Protein AF-A0A2P2K182-F1 (afdb_monomer_lite)

Structure (mmCIF, N/CA/C/O backbone):
data_AF-A0A2P2K182-F1
#
_entry.id   AF-A0A2P2K182-F1
#
loop_
_atom_site.group_PDB
_atom_site.id
_atom_site.type_symbol
_atom_site.label_atom_id
_atom_site.label_alt_id
_atom_site.label_comp_id
_atom_site.label_asym_id
_atom_site.label_entity_id
_atom_site.label_seq_id
_atom_site.pdbx_PDB_ins_code
_atom_site.Cartn_x
_atom_site.Cartn_y
_atom_site.Cartn_z
_atom_site.occupancy
_atom_site.B_iso_or_equiv
_atom_site.auth_seq_id
_atom_site.auth_comp_id
_atom_site.auth_asym_id
_atom_site.auth_atom_id
_atom_site.pdbx_PDB_model_num
ATOM 1 N N . MET A 1 1 ? -20.223 -8.786 25.138 1.00 45.91 1 MET A N 1
ATOM 2 C CA . MET A 1 1 ? -20.161 -7.493 24.431 1.00 45.91 1 MET A CA 1
ATOM 3 C C . MET A 1 1 ? -19.053 -7.654 23.409 1.00 45.91 1 MET A C 1
ATOM 5 O O . MET A 1 1 ? -17.931 -7.903 23.823 1.00 45.91 1 MET A O 1
A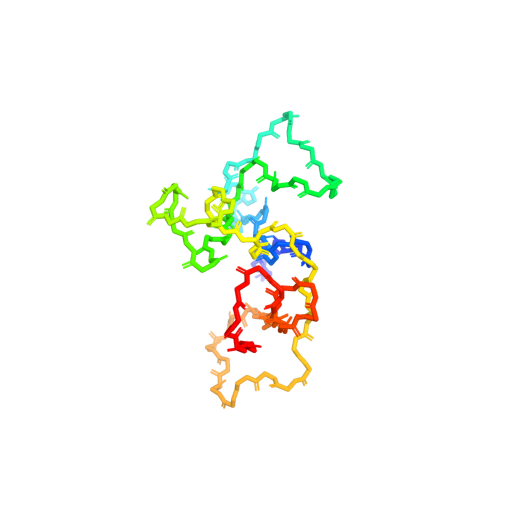TOM 9 N N . PHE A 1 2 ? -19.377 -7.722 22.117 1.00 54.03 2 PHE A N 1
ATOM 10 C CA . PHE A 1 2 ? -18.346 -7.850 21.084 1.00 54.03 2 PHE A CA 1
ATOM 11 C C . PHE A 1 2 ? -17.531 -6.555 21.079 1.00 54.03 2 PHE A C 1
ATOM 13 O O . PHE A 1 2 ? -18.113 -5.473 21.135 1.00 54.03 2 PHE A O 1
ATOM 20 N N . SER A 1 3 ? -16.207 -6.657 21.109 1.00 61.03 3 SER A N 1
ATOM 21 C CA . SER A 1 3 ? -15.346 -5.503 20.890 1.00 61.03 3 SER A CA 1
ATOM 22 C C . SER A 1 3 ? -15.518 -5.069 19.434 1.00 61.03 3 SER A C 1
ATOM 24 O O . SER A 1 3 ? -15.212 -5.824 18.517 1.00 61.03 3 SER A O 1
ATOM 26 N N . ASP A 1 4 ? -16.009 -3.852 19.203 1.00 75.62 4 ASP A N 1
ATOM 27 C CA . ASP A 1 4 ? -16.170 -3.274 17.858 1.00 75.62 4 ASP A CA 1
ATOM 28 C C . ASP A 1 4 ? -14.816 -2.769 17.294 1.00 75.62 4 ASP A C 1
ATOM 30 O O . ASP A 1 4 ? -14.748 -1.736 16.626 1.00 75.62 4 ASP A O 1
ATOM 34 N N . VAL A 1 5 ? -13.717 -3.476 17.587 1.00 86.88 5 VAL A N 1
ATOM 35 C CA . VAL A 1 5 ? -12.380 -3.182 17.053 1.00 86.88 5 VAL A CA 1
ATOM 36 C C . VAL A 1 5 ? -12.268 -3.811 15.676 1.00 86.88 5 VAL A C 1
ATOM 38 O O . VAL A 1 5 ? -12.441 -5.018 15.520 1.00 86.88 5 VAL A O 1
ATOM 41 N N . TRP A 1 6 ? -11.935 -3.008 14.675 1.00 89.94 6 TRP A N 1
ATOM 42 C CA . TRP A 1 6 ? -11.660 -3.506 13.333 1.00 89.94 6 TRP A CA 1
ATOM 43 C C . TRP A 1 6 ? -10.650 -2.619 12.620 1.00 89.94 6 TRP A C 1
ATOM 45 O O . TRP A 1 6 ? -10.426 -1.459 12.978 1.00 89.94 6 TRP A O 1
ATOM 55 N N . PHE A 1 7 ? -10.041 -3.186 11.591 1.00 94.44 7 PHE A N 1
ATOM 56 C CA . PHE A 1 7 ? -9.169 -2.484 10.670 1.00 94.44 7 PHE A CA 1
ATOM 57 C C . PHE A 1 7 ? -9.602 -2.799 9.240 1.00 94.44 7 PHE A C 1
ATOM 59 O O . PHE A 1 7 ? -10.223 -3.830 8.976 1.00 94.44 7 PHE A O 1
ATOM 66 N N . GLN A 1 8 ? -9.274 -1.908 8.313 1.00 96.44 8 GLN A N 1
ATOM 67 C CA . GLN A 1 8 ? -9.463 -2.137 6.886 1.00 96.44 8 GLN A CA 1
ATOM 68 C C . GLN A 1 8 ? -8.138 -1.994 6.168 1.00 96.44 8 GLN A C 1
ATOM 70 O O . GLN A 1 8 ? -7.422 -1.003 6.326 1.00 96.44 8 GLN A O 1
ATOM 75 N N . VAL A 1 9 ? -7.859 -2.984 5.333 1.00 97.25 9 VAL A N 1
ATOM 76 C CA . VAL A 1 9 ? -6.695 -3.033 4.463 1.00 97.25 9 VAL A CA 1
ATOM 77 C C . VAL A 1 9 ? -7.151 -3.102 3.009 1.00 97.25 9 VAL A C 1
ATOM 79 O O . VAL A 1 9 ? -8.151 -3.746 2.686 1.00 97.25 9 VAL A O 1
ATOM 82 N N . LEU A 1 10 ? -6.438 -2.407 2.130 1.00 97.00 10 LEU A N 1
ATOM 83 C CA . LEU A 1 10 ? -6.602 -2.521 0.689 1.00 97.00 10 LEU A CA 1
ATOM 84 C C . LEU A 1 10 ? -5.566 -3.482 0.119 1.00 97.00 10 LEU A C 1
ATOM 86 O O . LEU A 1 10 ? -4.385 -3.394 0.447 1.00 97.00 10 LEU A O 1
ATOM 90 N N . LEU A 1 11 ? -5.989 -4.318 -0.830 1.00 96.81 11 LEU A N 1
ATOM 91 C CA . LEU A 1 11 ? -5.053 -5.098 -1.645 1.00 96.81 11 LEU A CA 1
ATOM 92 C C . LEU A 1 11 ? -4.142 -4.188 -2.473 1.00 96.81 11 LEU A C 1
ATOM 94 O O . LEU A 1 11 ? -2.969 -4.484 -2.672 1.00 96.81 11 LEU A O 1
ATOM 98 N N . TYR A 1 12 ? -4.651 -3.051 -2.945 1.00 97.44 12 TYR A N 1
ATOM 99 C CA . TYR A 1 12 ? -3.804 -2.068 -3.603 1.00 97.44 12 TYR A CA 1
ATOM 100 C C . TYR A 1 12 ? -2.871 -1.409 -2.581 1.00 97.44 12 TYR A C 1
ATOM 102 O O . TYR A 1 12 ? -3.319 -0.767 -1.632 1.00 97.44 12 TYR A O 1
ATOM 110 N N . GLY A 1 13 ? -1.571 -1.604 -2.782 1.00 97.06 13 GLY A N 1
ATOM 111 C CA . GLY A 1 13 ? -0.498 -1.122 -1.927 1.00 97.06 13 GLY A CA 1
ATOM 112 C C . GLY A 1 13 ? -0.325 -1.865 -0.603 1.00 97.06 13 GLY A C 1
ATOM 113 O O . GLY A 1 13 ? 0.527 -1.445 0.178 1.00 97.06 13 GLY A O 1
ATOM 114 N N . GLY A 1 14 ? -1.122 -2.912 -0.332 1.00 97.06 14 GLY A N 1
ATOM 115 C CA . GLY A 1 14 ? -1.129 -3.598 0.966 1.00 97.06 14 GLY A CA 1
ATOM 116 C C . GLY A 1 14 ? -1.424 -2.634 2.120 1.00 97.06 14 GLY A C 1
ATOM 117 O O . GLY A 1 14 ? -0.863 -2.754 3.205 1.00 97.06 14 GLY A O 1
ATOM 118 N N . GLN A 1 15 ? -2.223 -1.599 1.853 1.00 98.00 15 GLN A N 1
ATOM 119 C CA . GLN A 1 15 ? -2.267 -0.394 2.673 1.00 98.00 15 GLN A CA 1
ATOM 120 C C . GLN A 1 15 ? -3.401 -0.463 3.693 1.00 98.00 15 GLN A C 1
ATOM 122 O O . GLN A 1 15 ? -4.572 -0.583 3.328 1.00 98.00 15 GLN A O 1
ATOM 127 N N . VAL A 1 16 ? -3.065 -0.322 4.976 1.00 98.06 16 VAL A N 1
ATOM 128 C CA . VAL A 1 16 ? -4.065 -0.137 6.038 1.00 98.06 16 VAL A CA 1
ATOM 129 C C . VAL A 1 16 ? -4.621 1.281 5.931 1.00 98.06 16 VAL A C 1
ATOM 131 O O . VAL A 1 16 ? -3.858 2.247 5.940 1.00 98.06 16 VAL A O 1
ATOM 134 N N . VAL A 1 17 ? -5.942 1.408 5.806 1.00 97.88 17 VAL A N 1
ATOM 135 C CA . VAL A 1 17 ? -6.637 2.688 5.560 1.00 97.88 17 VAL A CA 1
ATOM 136 C C . VAL A 1 17 ? -7.607 3.092 6.668 1.00 97.88 17 VAL A C 1
ATOM 138 O O . VAL A 1 17 ? -8.072 4.226 6.672 1.00 97.88 17 VAL A O 1
ATOM 141 N N . SER A 1 18 ? -7.912 2.193 7.602 1.00 97.31 18 SER A N 1
ATOM 142 C CA . SER A 1 18 ? -8.723 2.490 8.785 1.00 97.31 18 SER A CA 1
ATOM 143 C C . SER A 1 18 ? -8.320 1.566 9.924 1.00 97.31 18 SER A C 1
ATOM 145 O O . SER A 1 18 ? -8.021 0.390 9.693 1.00 97.31 18 SER A O 1
ATOM 147 N N . TRP A 1 19 ? -8.329 2.097 11.141 1.00 96.25 19 TRP A N 1
ATOM 148 C CA . TRP A 1 19 ? -8.238 1.322 12.368 1.00 96.25 19 TRP A CA 1
ATOM 149 C C . TRP A 1 19 ? -9.102 1.987 13.435 1.00 96.25 19 TRP A C 1
ATOM 151 O O . TRP A 1 19 ? -8.838 3.116 13.847 1.00 96.25 19 TRP A O 1
ATOM 161 N N . LYS A 1 20 ? -10.138 1.277 13.890 1.00 94.56 20 LYS A N 1
ATOM 162 C CA . LYS A 1 20 ? -11.050 1.768 14.923 1.00 94.56 20 LYS A CA 1
ATOM 163 C C . LYS A 1 20 ? -10.837 1.057 16.244 1.00 94.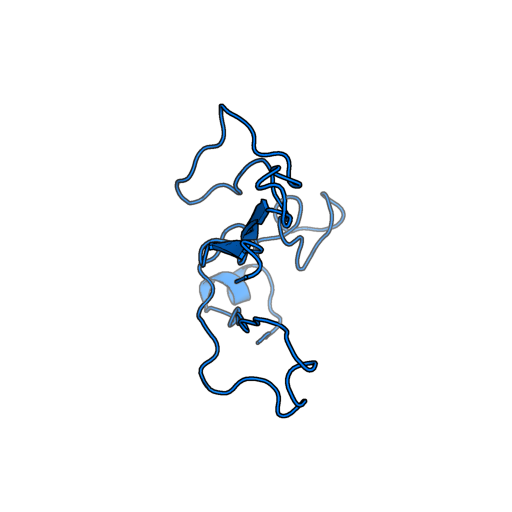56 20 LYS A C 1
ATOM 165 O O . LYS A 1 20 ? -10.719 -0.166 16.290 1.00 94.56 20 LYS A O 1
ATOM 170 N N . ASN A 1 21 ? -10.819 1.839 17.317 1.00 92.38 21 ASN A N 1
ATOM 171 C CA . ASN A 1 21 ? -10.802 1.311 18.677 1.00 92.38 21 ASN A CA 1
ATOM 172 C C . ASN A 1 21 ? -12.211 0.896 19.140 1.00 92.38 21 ASN A C 1
ATOM 174 O O . ASN A 1 21 ? -13.204 1.080 18.438 1.00 92.38 21 ASN A O 1
ATOM 178 N N . GLU A 1 22 ? -12.308 0.393 20.370 1.00 91.81 22 GLU A N 1
ATOM 179 C CA . GLU A 1 22 ? -13.573 -0.031 20.990 1.00 91.81 22 GLU A CA 1
ATOM 180 C C . GLU A 1 22 ? -14.618 1.095 21.094 1.00 91.81 22 GLU A C 1
ATOM 182 O O . GLU A 1 22 ? -15.816 0.830 21.167 1.00 91.81 22 GLU A O 1
ATOM 187 N N . ARG A 1 23 ? -14.181 2.362 21.058 1.00 92.94 23 ARG A N 1
ATOM 188 C CA . ARG A 1 23 ? -15.042 3.555 21.073 1.00 92.94 23 ARG A CA 1
ATOM 189 C C . ARG A 1 23 ? -15.444 4.026 19.672 1.00 92.94 23 ARG A C 1
ATOM 191 O O . ARG A 1 23 ? -16.073 5.072 19.546 1.00 92.94 23 ARG A O 1
ATOM 198 N N . LYS A 1 24 ? -15.111 3.264 18.621 1.00 91.56 24 LYS A N 1
ATOM 199 C CA . LYS A 1 24 ? -15.364 3.582 17.200 1.00 91.56 24 LYS A CA 1
ATOM 200 C C . LYS A 1 24 ? -14.624 4.825 16.699 1.00 91.56 24 LYS A C 1
ATOM 202 O O . LYS A 1 24 ? -14.970 5.356 15.642 1.00 91.56 24 LYS A O 1
ATOM 207 N N . GLU A 1 25 ? -13.607 5.270 17.428 1.00 94.69 25 GLU A N 1
ATOM 208 C CA . GLU A 1 25 ? -12.763 6.393 17.032 1.00 94.69 25 GLU A CA 1
ATOM 209 C C . GLU A 1 25 ? -11.764 5.917 15.979 1.00 94.69 25 GLU A C 1
ATOM 211 O O . GLU A 1 25 ? -11.128 4.875 16.146 1.00 94.69 25 GLU A O 1
ATOM 216 N N . GLU A 1 26 ? -11.640 6.678 14.893 1.00 96.62 26 GLU A N 1
ATOM 217 C CA . GLU A 1 26 ? -10.627 6.430 13.869 1.00 96.62 26 GLU A CA 1
ATOM 218 C C . GLU A 1 26 ? -9.247 6.831 14.400 1.00 96.62 26 GLU A C 1
ATOM 220 O O . GLU A 1 26 ? -9.054 7.961 14.853 1.00 96.62 26 GLU A O 1
ATOM 225 N N . LEU A 1 27 ? -8.295 5.902 14.330 1.00 97.12 27 LEU A N 1
ATOM 226 C CA . LEU A 1 27 ? -6.926 6.096 14.804 1.00 97.12 27 LEU A CA 1
ATOM 227 C C . LEU A 1 27 ? -5.967 6.502 13.682 1.00 97.12 27 LEU A C 1
ATOM 229 O O . LEU A 1 27 ? -4.886 7.020 13.961 1.00 97.12 27 LEU A O 1
ATOM 233 N N . LEU A 1 28 ? -6.339 6.279 12.418 1.00 97.94 28 LEU A N 1
ATOM 234 C CA . LEU A 1 28 ? -5.505 6.610 11.269 1.00 97.94 28 LEU A CA 1
ATOM 235 C C . LEU A 1 28 ? -6.012 7.854 10.546 1.00 97.94 28 LEU A C 1
ATOM 237 O O . LEU A 1 28 ? -7.178 7.981 10.180 1.00 97.94 28 LEU A O 1
ATOM 241 N N . PHE A 1 29 ? -5.094 8.768 10.245 1.00 98.06 29 PHE A N 1
ATOM 242 C CA . PHE A 1 29 ? -5.408 9.877 9.358 1.00 98.06 29 PHE A CA 1
ATOM 243 C C . PHE A 1 29 ? -5.559 9.381 7.917 1.00 98.06 29 PHE A C 1
ATOM 245 O O . PHE A 1 29 ? -4.612 8.860 7.327 1.00 98.06 29 PHE A O 1
ATOM 252 N N . MET A 1 30 ? -6.713 9.651 7.312 1.00 98.00 30 MET A N 1
ATOM 253 C CA . MET A 1 30 ? -6.915 9.572 5.868 1.00 98.00 30 MET A CA 1
ATOM 254 C C . MET A 1 30 ? -7.208 10.954 5.307 1.00 98.00 30 MET A C 1
ATOM 256 O O . MET A 1 30 ? -8.004 11.721 5.848 1.00 98.00 30 MET A O 1
ATOM 260 N N . SER A 1 31 ? -6.576 11.292 4.185 1.00 97.88 31 SER A N 1
ATOM 261 C CA . SER A 1 31 ? -6.828 12.587 3.576 1.00 97.88 31 SER A CA 1
ATOM 262 C C . SER A 1 31 ? -8.173 12.617 2.853 1.00 97.88 31 SER A C 1
ATOM 264 O O . SER A 1 31 ? -8.437 11.783 1.993 1.00 97.88 31 SER A O 1
ATOM 266 N N . SER A 1 32 ? -8.968 13.664 3.083 1.00 96.50 32 SER A N 1
ATOM 267 C CA . SER A 1 32 ? -10.241 13.885 2.377 1.00 96.50 32 SER A CA 1
ATOM 268 C C . SER A 1 32 ? -10.104 14.063 0.859 1.00 96.50 32 SER A C 1
ATOM 270 O O . SER A 1 32 ? -11.069 13.865 0.131 1.00 96.50 32 SER A O 1
ATOM 272 N N . LYS A 1 33 ? -8.905 14.403 0.357 1.00 96.38 33 LYS A N 1
ATOM 273 C CA . LYS A 1 33 ? -8.601 14.462 -1.090 1.00 96.38 33 LYS A CA 1
ATOM 274 C C . LYS A 1 33 ? -7.750 13.275 -1.564 1.00 96.38 33 LYS A C 1
ATOM 276 O O . LYS A 1 33 ? -6.939 13.442 -2.477 1.00 96.38 33 LYS A O 1
ATOM 281 N N . ALA A 1 34 ? -7.790 12.140 -0.863 1.00 95.62 34 ALA A N 1
ATOM 282 C CA . ALA A 1 34 ? -7.097 10.929 -1.294 1.00 95.62 34 ALA A CA 1
ATOM 283 C C . ALA A 1 34 ? -7.703 10.413 -2.610 1.00 95.62 34 ALA A C 1
ATOM 285 O O . ALA A 1 34 ? -8.920 10.401 -2.783 1.00 95.62 34 ALA A O 1
ATOM 286 N N . ILE A 1 35 ? -6.845 9.996 -3.542 1.00 94.25 35 ILE A N 1
ATOM 287 C CA . ILE A 1 35 ? -7.262 9.387 -4.807 1.00 94.25 35 ILE A CA 1
ATOM 288 C C . ILE A 1 35 ? -7.138 7.876 -4.639 1.00 94.25 35 ILE A C 1
ATOM 290 O O . ILE A 1 35 ? -6.038 7.364 -4.473 1.00 94.25 35 ILE A O 1
ATOM 294 N N . TRP A 1 36 ? -8.265 7.174 -4.698 1.00 92.56 36 TRP A N 1
ATOM 295 C CA . TRP A 1 36 ? -8.368 5.726 -4.470 1.00 92.56 36 TRP A CA 1
ATOM 296 C C . TRP A 1 36 ? -8.234 4.916 -5.765 1.00 92.56 36 TRP A C 1
ATOM 298 O O . TRP A 1 36 ? -8.870 3.879 -5.934 1.00 92.56 36 TRP A O 1
ATOM 308 N N . LYS A 1 37 ? -7.469 5.434 -6.729 1.00 88.69 37 LYS A N 1
ATOM 309 C CA . LYS A 1 37 ? -7.313 4.843 -8.059 1.00 88.69 37 LYS A CA 1
ATOM 310 C C . LYS A 1 37 ? -5.827 4.664 -8.380 1.00 88.69 37 LYS A C 1
ATOM 312 O O . LYS A 1 37 ? -5.069 5.620 -8.185 1.00 88.69 37 LYS A O 1
ATOM 317 N N . PRO A 1 38 ? -5.421 3.497 -8.913 1.00 89.88 38 PRO A N 1
ATOM 318 C CA . PRO A 1 38 ? -4.088 3.313 -9.476 1.00 89.88 38 PRO A CA 1
ATOM 319 C C . PRO A 1 38 ? -3.768 4.370 -10.550 1.00 89.88 38 PRO A C 1
ATOM 321 O O . PRO A 1 38 ? -4.690 4.923 -11.158 1.00 89.88 38 PRO A O 1
ATOM 324 N N . PRO A 1 39 ? -2.481 4.663 -10.816 1.00 91.38 39 PRO A N 1
ATOM 325 C CA . PRO A 1 39 ? -1.286 3.987 -10.295 1.00 91.38 39 PRO A CA 1
ATOM 326 C C . PRO A 1 39 ? -0.614 4.715 -9.117 1.00 91.38 39 PRO A C 1
ATOM 328 O O . PRO A 1 39 ? 0.527 4.415 -8.782 1.00 91.38 39 PRO A O 1
ATOM 331 N N . LYS A 1 40 ? -1.270 5.712 -8.507 1.00 91.00 40 LYS A N 1
ATOM 332 C CA . LYS A 1 40 ? -0.663 6.518 -7.435 1.00 91.00 40 LYS A CA 1
ATOM 333 C C . LYS A 1 40 ? -0.945 5.927 -6.057 1.00 91.00 40 LYS A C 1
ATOM 335 O O . LYS A 1 40 ? -2.022 5.383 -5.829 1.00 91.00 40 LYS A O 1
ATOM 340 N N . ALA A 1 41 ? -0.001 6.089 -5.135 1.00 93.75 41 ALA A N 1
ATOM 341 C CA . ALA A 1 41 ? -0.181 5.737 -3.732 1.00 93.75 41 ALA A CA 1
ATOM 342 C C . ALA A 1 41 ? -1.301 6.561 -3.075 1.00 93.75 41 ALA A C 1
ATOM 344 O O . ALA A 1 41 ? -1.479 7.751 -3.366 1.00 93.75 41 ALA A O 1
ATOM 345 N N . ILE A 1 42 ? -2.025 5.940 -2.145 1.00 97.12 42 ILE A N 1
ATOM 346 C CA . ILE A 1 42 ? -3.133 6.573 -1.426 1.00 97.12 42 ILE A CA 1
ATOM 347 C C . ILE A 1 42 ? -2.578 7.429 -0.282 1.00 97.12 42 ILE A C 1
ATOM 349 O O . ILE A 1 42 ? -1.703 7.006 0.473 1.00 97.12 42 ILE A O 1
ATOM 353 N N . ARG A 1 43 ? -3.091 8.659 -0.139 1.00 97.62 43 ARG A N 1
ATOM 354 C CA . ARG A 1 43 ? -2.630 9.609 0.886 1.00 97.62 43 ARG A CA 1
ATOM 355 C C . ARG A 1 43 ? -3.344 9.393 2.225 1.00 97.62 43 ARG A C 1
ATOM 357 O O . ARG A 1 43 ? -4.483 9.834 2.390 1.00 97.62 43 ARG A O 1
ATOM 364 N N . GLY A 1 44 ? -2.624 8.819 3.184 1.00 97.94 44 GLY A N 1
ATOM 365 C CA . GLY A 1 44 ? -3.078 8.548 4.552 1.00 97.94 44 GLY A CA 1
ATOM 366 C C . GLY A 1 44 ? -2.825 7.094 4.947 1.00 97.94 44 GLY A C 1
ATOM 367 O O . GLY A 1 44 ? -2.201 6.357 4.186 1.00 97.94 44 GLY A O 1
ATOM 368 N N . GLY A 1 45 ? -3.307 6.681 6.116 1.00 98.12 45 GLY A N 1
ATOM 369 C CA . GLY A 1 45 ? -3.168 5.309 6.591 1.00 98.12 45 GLY A CA 1
ATOM 370 C C . GLY A 1 45 ? -1.704 4.906 6.768 1.00 98.12 45 GLY A C 1
ATOM 371 O O . GLY A 1 45 ? -0.881 5.715 7.199 1.00 98.12 45 GLY A O 1
ATOM 372 N N . ILE A 1 46 ? -1.378 3.663 6.413 1.00 98.31 46 ILE A N 1
ATOM 373 C CA . ILE A 1 46 ? -0.037 3.086 6.573 1.00 98.31 46 ILE A CA 1
ATOM 374 C C . ILE A 1 46 ? 0.491 2.613 5.205 1.00 98.31 46 ILE A C 1
ATOM 376 O O . ILE A 1 46 ? 0.277 1.460 4.832 1.00 98.31 46 ILE A O 1
ATOM 380 N N . PRO A 1 47 ? 1.134 3.490 4.409 1.00 97.88 47 PRO A N 1
ATOM 381 C CA . PRO A 1 47 ? 1.696 3.118 3.113 1.00 97.88 47 PRO A CA 1
ATOM 382 C C . PRO A 1 47 ? 3.027 2.363 3.256 1.00 97.88 47 PRO A C 1
ATOM 384 O O . PRO A 1 47 ? 3.910 2.771 4.013 1.00 97.88 47 PRO A O 1
ATOM 387 N N . VAL A 1 48 ? 3.214 1.311 2.456 1.00 97.81 48 VAL A N 1
ATOM 388 C CA . VAL A 1 48 ? 4.457 0.523 2.433 1.00 97.81 48 VAL A CA 1
ATOM 389 C C . VAL A 1 48 ? 5.513 1.196 1.549 1.00 97.81 48 VAL A C 1
ATOM 391 O O . VAL A 1 48 ? 5.295 1.422 0.358 1.00 97.81 48 VAL A O 1
ATOM 394 N N . CYS A 1 49 ? 6.681 1.500 2.121 1.00 97.75 49 CYS A N 1
ATOM 395 C CA . CYS A 1 49 ? 7.844 1.996 1.380 1.00 97.75 49 CYS A CA 1
ATOM 396 C C . CYS A 1 49 ? 8.805 0.836 1.104 1.00 97.75 49 CYS A C 1
ATOM 398 O O . CYS A 1 49 ? 9.521 0.406 2.007 1.00 97.75 49 CYS A O 1
ATOM 400 N N . PHE A 1 50 ? 8.819 0.322 -0.124 1.00 97.06 50 PHE A N 1
ATOM 401 C CA . PHE A 1 50 ? 9.700 -0.777 -0.515 1.00 97.06 50 PHE A CA 1
ATOM 402 C C . PHE A 1 50 ? 9.918 -0.783 -2.035 1.00 97.06 50 PHE A C 1
ATOM 404 O O . PHE A 1 50 ? 8.966 -0.539 -2.786 1.00 97.06 50 PHE A O 1
ATOM 411 N N . PRO A 1 51 ? 11.147 -1.054 -2.510 1.00 96.06 51 PRO A N 1
ATOM 412 C CA . PRO A 1 51 ? 12.355 -1.402 -1.744 1.00 96.06 51 PRO A CA 1
ATOM 413 C C . PRO A 1 51 ? 13.222 -0.191 -1.360 1.00 96.06 51 PRO A C 1
ATOM 415 O O . PRO A 1 51 ? 14.352 -0.347 -0.909 1.00 96.06 51 PRO A O 1
ATOM 418 N N . GLN A 1 52 ? 12.712 1.025 -1.550 1.00 96.06 52 GLN A N 1
ATOM 419 C CA . GLN A 1 52 ? 13.444 2.268 -1.329 1.00 96.06 52 GLN A CA 1
ATOM 420 C C . GLN A 1 52 ? 12.645 3.195 -0.418 1.00 96.06 52 GLN A C 1
ATOM 422 O O . GLN A 1 52 ? 11.427 3.288 -0.537 1.00 96.06 52 GLN A O 1
ATOM 427 N N . PHE A 1 53 ? 13.327 3.938 0.451 1.00 97.25 53 PHE A N 1
ATOM 428 C CA . PHE A 1 53 ? 12.727 5.045 1.190 1.00 97.25 53 PHE A CA 1
ATOM 429 C C . PHE A 1 53 ? 13.087 6.383 0.537 1.00 97.25 53 PHE A C 1
ATOM 431 O O . PHE A 1 53 ? 14.237 6.613 0.162 1.00 97.25 53 PHE A O 1
ATOM 438 N N . GLY A 1 54 ? 12.101 7.272 0.389 1.00 96.12 54 GLY A N 1
ATOM 439 C CA . GLY A 1 54 ? 12.293 8.568 -0.255 1.00 96.12 54 GLY A CA 1
ATOM 440 C C . GLY A 1 54 ? 12.860 8.427 -1.669 1.00 96.12 54 GLY A C 1
ATOM 441 O O . GLY A 1 54 ? 12.489 7.524 -2.420 1.00 96.12 54 GLY A O 1
ATOM 442 N N . ASN A 1 55 ? 13.770 9.323 -2.028 1.00 96.50 55 ASN A N 1
ATOM 443 C CA . ASN A 1 55 ? 14.504 9.336 -3.295 1.00 96.50 55 ASN A CA 1
ATOM 444 C C . ASN A 1 55 ? 15.958 8.849 -3.132 1.00 96.50 55 ASN A C 1
ATOM 446 O O . ASN A 1 55 ? 16.839 9.304 -3.853 1.00 96.50 55 ASN A O 1
ATOM 450 N N . LEU A 1 56 ? 16.221 7.945 -2.178 1.00 94.56 56 LEU A N 1
ATOM 451 C CA . LEU A 1 56 ? 17.575 7.475 -1.840 1.00 94.56 56 LEU A CA 1
ATOM 452 C C . LEU A 1 56 ? 18.168 6.450 -2.834 1.00 94.56 56 LEU A C 1
ATOM 454 O O . LEU A 1 56 ? 19.165 5.802 -2.529 1.00 94.56 56 LEU A O 1
ATOM 458 N N . GLY A 1 57 ? 17.576 6.287 -4.016 1.00 93.19 57 GLY A N 1
ATOM 459 C CA . GLY A 1 57 ? 18.055 5.389 -5.067 1.00 93.19 57 GLY A CA 1
ATOM 460 C C . GLY A 1 57 ? 17.373 5.669 -6.409 1.00 93.19 57 GLY A C 1
ATOM 461 O O . GLY A 1 57 ? 16.727 6.702 -6.581 1.00 93.19 57 GLY A O 1
ATOM 462 N N . SER A 1 58 ? 17.531 4.760 -7.373 1.00 93.75 58 SER A N 1
ATOM 463 C CA . SER A 1 58 ? 17.092 4.953 -8.765 1.00 93.75 58 SER A CA 1
ATOM 464 C C . SER A 1 58 ? 15.610 4.666 -9.022 1.00 93.75 58 SER A C 1
ATOM 466 O O . SER A 1 58 ? 15.136 4.873 -10.138 1.00 93.75 58 SER A O 1
ATOM 468 N N . LEU A 1 59 ? 14.881 4.165 -8.024 1.00 95.00 59 LEU A N 1
ATOM 469 C CA . LEU A 1 59 ? 13.464 3.842 -8.158 1.00 95.00 59 LEU A CA 1
ATOM 470 C C . LEU A 1 59 ? 12.590 5.072 -7.911 1.00 95.00 59 LEU A C 1
ATOM 472 O O . LEU A 1 59 ? 13.044 6.096 -7.393 1.00 95.00 59 LEU A O 1
ATOM 476 N N . GLU A 1 60 ? 11.303 4.948 -8.244 1.00 92.56 60 GLU A N 1
ATOM 477 C CA . GLU A 1 60 ? 10.310 5.954 -7.876 1.00 92.56 60 GLU A CA 1
ATOM 478 C C . GLU A 1 60 ? 10.319 6.242 -6.363 1.00 92.56 60 GLU A C 1
ATOM 480 O O . GLU A 1 60 ? 10.739 5.416 -5.546 1.00 92.56 60 GLU A O 1
ATOM 485 N N . GLN A 1 61 ? 9.869 7.438 -5.974 1.00 96.25 61 GLN A N 1
ATOM 486 C CA . GLN A 1 61 ? 9.935 7.870 -4.581 1.00 96.25 61 GLN A CA 1
ATOM 487 C C . GLN A 1 61 ? 9.173 6.894 -3.671 1.00 96.25 61 GLN A C 1
ATOM 489 O O . GLN A 1 61 ? 7.982 6.654 -3.878 1.00 96.25 61 GLN A O 1
ATOM 494 N N . HIS A 1 62 ? 9.847 6.403 -2.628 1.00 97.44 62 HIS A N 1
ATOM 495 C CA . HIS A 1 62 ? 9.376 5.362 -1.702 1.00 97.44 62 HIS A CA 1
ATOM 496 C C . HIS A 1 62 ? 9.186 3.959 -2.315 1.00 97.44 62 HIS A C 1
ATOM 498 O O . HIS A 1 62 ? 8.509 3.112 -1.728 1.00 97.44 62 HIS A O 1
ATOM 504 N N . GLY A 1 63 ? 9.793 3.701 -3.474 1.00 96.44 63 GLY A N 1
ATOM 505 C CA . GLY A 1 63 ? 9.647 2.443 -4.192 1.00 96.44 63 GLY A CA 1
ATOM 506 C C . GLY A 1 63 ? 8.229 2.224 -4.722 1.00 96.44 63 GLY A C 1
ATOM 507 O O . GLY A 1 63 ? 7.392 3.128 -4.731 1.00 96.44 63 GLY A O 1
ATOM 508 N N . PHE A 1 64 ? 7.967 1.004 -5.177 1.00 95.69 64 PHE A N 1
ATOM 509 C CA . PHE A 1 64 ? 6.780 0.674 -5.967 1.00 95.69 64 PHE A CA 1
ATOM 510 C C . PHE A 1 64 ? 5.742 -0.169 -5.220 1.00 95.69 64 PHE A C 1
ATOM 512 O O . PHE A 1 64 ? 4.623 -0.305 -5.706 1.00 95.69 64 PHE A O 1
ATOM 519 N N . ALA A 1 65 ? 6.055 -0.718 -4.041 1.00 97.06 65 ALA A N 1
ATOM 520 C CA . ALA A 1 65 ? 5.165 -1.655 -3.342 1.00 97.06 65 ALA A CA 1
ATOM 521 C C . ALA A 1 65 ? 3.761 -1.080 -3.059 1.00 97.06 65 ALA A C 1
ATOM 523 O O . ALA A 1 65 ? 2.751 -1.748 -3.284 1.00 97.06 65 ALA A O 1
ATOM 524 N N . ARG A 1 66 ? 3.689 0.198 -2.661 1.00 97.12 66 ARG A N 1
ATOM 525 C CA . ARG A 1 66 ? 2.437 0.957 -2.455 1.00 97.12 66 ARG A CA 1
ATOM 526 C C . ARG A 1 66 ? 1.628 1.244 -3.731 1.00 97.12 66 ARG A C 1
ATOM 528 O O . ARG A 1 66 ? 0.514 1.749 -3.639 1.00 97.12 66 ARG A O 1
ATOM 535 N N . ASN A 1 67 ? 2.187 0.946 -4.902 1.00 95.75 67 ASN A N 1
ATOM 536 C CA . ASN A 1 67 ? 1.580 1.162 -6.217 1.00 95.75 67 ASN A CA 1
ATOM 537 C C . ASN A 1 67 ? 1.260 -0.164 -6.937 1.00 95.75 67 ASN A C 1
ATOM 539 O O . ASN A 1 67 ? 1.004 -0.173 -8.144 1.00 95.75 67 ASN A O 1
ATOM 543 N N . ARG A 1 68 ? 1.331 -1.303 -6.237 1.00 95.31 68 ARG A N 1
ATOM 544 C CA . ARG A 1 68 ? 1.058 -2.643 -6.781 1.00 95.31 68 ARG A CA 1
ATOM 545 C C . ARG A 1 68 ? -0.148 -3.276 -6.108 1.00 95.31 68 ARG A C 1
ATOM 547 O O . ARG A 1 68 ? -0.515 -2.897 -5.001 1.00 95.31 68 ARG A O 1
ATOM 554 N N . LEU A 1 69 ? -0.773 -4.235 -6.785 1.00 95.75 69 LEU A N 1
ATOM 555 C CA . LEU A 1 69 ? -1.818 -5.057 -6.186 1.00 95.75 69 LEU A CA 1
ATOM 556 C C . LEU A 1 69 ? -1.168 -6.224 -5.440 1.00 95.75 69 LEU A C 1
ATOM 558 O O . LEU A 1 69 ? -0.394 -6.977 -6.023 1.00 95.75 69 LEU A O 1
ATOM 562 N N . TRP A 1 70 ? -1.488 -6.345 -4.160 1.00 96.81 70 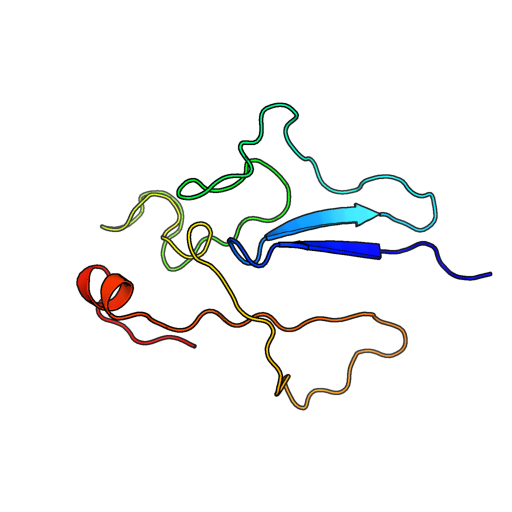TRP A N 1
ATOM 563 C CA . TRP A 1 70 ? -1.106 -7.456 -3.301 1.00 96.81 70 TRP A CA 1
ATOM 564 C C . TRP A 1 70 ? -2.209 -8.515 -3.348 1.00 96.81 70 TRP A C 1
ATOM 566 O O . TRP A 1 70 ? -3.357 -8.217 -3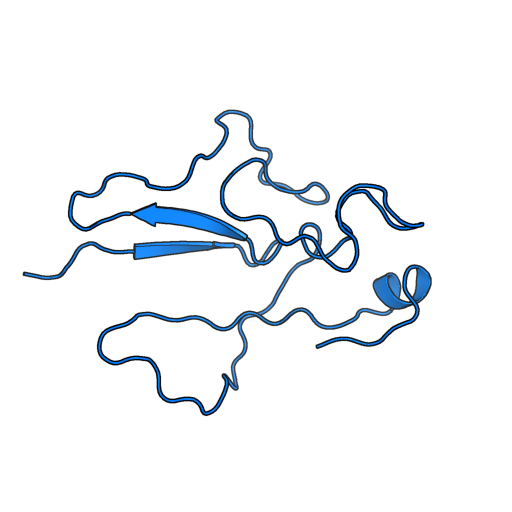.691 1.00 96.81 70 TRP A O 1
ATOM 576 N N . SER A 1 71 ? -1.884 -9.747 -2.980 1.00 96.38 71 SER A N 1
ATOM 577 C CA . SER A 1 71 ? -2.872 -10.815 -2.795 1.00 96.38 71 SER A CA 1
ATOM 578 C C . SER A 1 71 ? -2.973 -11.199 -1.326 1.00 96.38 71 SER A C 1
ATOM 580 O O . SER A 1 71 ? -2.009 -11.040 -0.583 1.00 96.38 71 SER A O 1
ATOM 582 N N . VAL A 1 72 ? -4.129 -11.722 -0.914 1.00 95.31 72 VAL A N 1
ATOM 583 C CA . VAL A 1 72 ? -4.232 -12.452 0.357 1.00 95.31 72 VAL A CA 1
ATOM 584 C C . VAL A 1 72 ? -3.388 -13.714 0.245 1.00 95.31 72 VAL A C 1
ATOM 586 O O . VAL A 1 72 ? -3.473 -14.419 -0.766 1.00 95.31 72 VAL A O 1
ATOM 589 N N . ASP A 1 73 ? -2.565 -13.971 1.254 1.00 92.38 73 ASP A N 1
ATOM 590 C CA . ASP A 1 73 ? -1.863 -15.237 1.362 1.00 92.38 73 ASP A CA 1
ATOM 591 C C . ASP A 1 73 ? -2.818 -16.315 1.886 1.00 92.38 73 ASP A C 1
ATOM 593 O O . ASP A 1 73 ? -3.440 -16.161 2.937 1.00 92.38 73 ASP A O 1
ATOM 597 N N . ASN A 1 74 ? -2.969 -17.390 1.114 1.00 86.38 74 ASN A N 1
ATOM 598 C CA . ASN A 1 74 ? -3.824 -18.519 1.483 1.00 86.38 74 ASN A CA 1
ATOM 599 C C . ASN A 1 74 ? -3.063 -19.574 2.297 1.00 86.38 74 ASN A C 1
ATOM 601 O O . ASN A 1 74 ? -3.696 -20.491 2.816 1.00 86.38 74 ASN A O 1
ATOM 605 N N . ASP A 1 75 ? -1.737 -19.452 2.392 1.00 84.62 75 ASP A N 1
ATOM 606 C CA . ASP A 1 75 ? -0.871 -20.313 3.196 1.00 84.62 75 ASP A CA 1
ATOM 607 C C . ASP A 1 75 ? -0.082 -19.446 4.196 1.00 84.62 75 ASP A C 1
ATOM 609 O O . ASP A 1 75 ? 1.128 -19.261 4.051 1.00 84.62 75 ASP A O 1
ATOM 613 N N . PRO A 1 76 ? -0.785 -18.818 5.163 1.00 74.06 76 PRO A N 1
ATOM 614 C CA . PRO A 1 76 ? -0.178 -17.887 6.105 1.00 74.06 76 PRO A CA 1
ATOM 615 C C . PRO A 1 76 ? 0.898 -18.569 6.954 1.00 74.06 76 PRO A C 1
ATOM 617 O O . PRO A 1 76 ? 0.902 -19.788 7.142 1.00 74.06 76 PRO A O 1
ATOM 620 N N . SER A 1 77 ? 1.798 -17.760 7.517 1.00 68.25 77 SER A N 1
ATOM 621 C CA . SER A 1 77 ? 2.895 -18.248 8.361 1.00 68.25 77 SER A CA 1
ATOM 622 C C . SER A 1 77 ? 2.385 -19.221 9.438 1.00 68.25 77 SER A C 1
ATOM 624 O O . SER A 1 77 ? 1.375 -18.940 10.085 1.00 68.25 77 SER A O 1
ATOM 626 N N . PRO A 1 78 ? 3.095 -20.332 9.725 1.00 67.69 78 PRO A N 1
ATOM 627 C CA . PRO A 1 78 ? 2.663 -21.328 10.710 1.00 67.69 78 PRO A CA 1
ATOM 628 C C . PRO A 1 78 ? 2.696 -20.812 12.157 1.00 67.69 78 PRO A C 1
ATOM 630 O O . PRO A 1 78 ? 2.404 -21.566 13.090 1.00 67.69 78 PRO A O 1
ATOM 633 N N . LEU A 1 79 ? 3.092 -19.552 12.376 1.00 68.81 79 LEU A N 1
ATOM 634 C CA . LEU A 1 79 ? 3.029 -18.93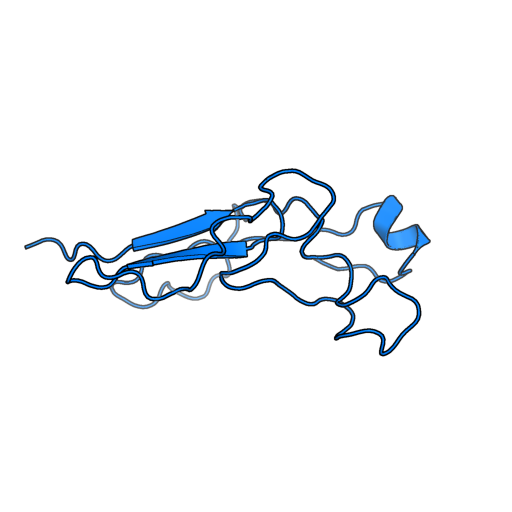1 13.689 1.00 68.81 79 LEU A CA 1
ATOM 635 C C . LEU A 1 79 ? 1.568 -18.903 14.153 1.00 68.81 79 LEU A C 1
ATOM 637 O O . LEU A 1 79 ? 0.709 -18.381 13.441 1.00 68.81 79 LEU A O 1
ATOM 641 N N . PRO A 1 80 ? 1.260 -19.451 15.341 1.00 63.31 80 PRO A N 1
ATOM 642 C CA . PRO A 1 80 ? -0.104 -19.440 15.832 1.00 63.31 80 PRO A CA 1
ATOM 643 C C . PRO A 1 80 ? -0.573 -17.985 15.936 1.00 63.31 80 PRO A C 1
ATOM 645 O O . PRO A 1 80 ? 0.177 -17.152 16.463 1.00 63.31 80 PRO A O 1
ATOM 648 N N . PRO A 1 81 ? -1.793 -17.660 15.466 1.00 64.88 81 PRO A N 1
ATOM 649 C CA . PRO A 1 81 ? -2.330 -16.323 15.642 1.00 64.88 81 PRO A CA 1
ATOM 650 C C . PRO A 1 81 ? -2.277 -15.978 17.129 1.00 64.88 81 PRO A C 1
ATOM 652 O O . PRO A 1 81 ? -2.599 -16.806 17.992 1.00 64.88 81 PRO A O 1
ATOM 655 N N . ALA A 1 82 ? -1.834 -14.762 17.443 1.00 67.62 82 ALA A N 1
ATOM 656 C CA . ALA A 1 82 ? -1.884 -14.274 18.810 1.00 67.62 82 ALA A CA 1
ATOM 657 C C . ALA A 1 82 ? -3.319 -14.445 19.337 1.00 67.62 82 ALA A C 1
ATOM 659 O O . ALA A 1 82 ? -4.290 -14.108 18.652 1.00 67.62 82 ALA A O 1
ATOM 660 N N . LYS A 1 83 ? -3.464 -15.025 20.537 1.00 67.88 83 LYS A N 1
ATOM 661 C CA . LYS A 1 83 ? -4.782 -15.304 21.128 1.00 67.88 83 LYS A CA 1
ATOM 662 C C . LYS A 1 83 ? -5.647 -14.035 21.078 1.00 67.88 83 LYS A C 1
ATOM 664 O O . LYS A 1 83 ? -5.203 -12.977 21.517 1.00 67.88 83 LYS A O 1
ATOM 669 N N . ASN A 1 84 ? -6.880 -14.170 20.5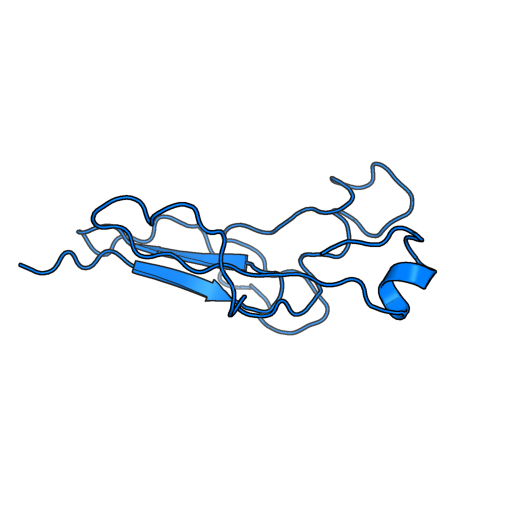85 1.00 69.38 84 ASN A N 1
ATOM 670 C CA . ASN A 1 84 ? -7.885 -13.104 20.464 1.00 69.38 84 ASN A CA 1
ATOM 671 C C . ASN A 1 84 ? -7.552 -11.959 19.484 1.00 69.38 84 ASN A C 1
ATOM 673 O O . ASN A 1 84 ? -8.047 -10.849 19.672 1.00 69.38 84 ASN A O 1
ATOM 677 N N . GLN A 1 85 ? -6.754 -12.196 18.439 1.00 74.88 85 GLN A N 1
ATOM 678 C CA . GLN A 1 85 ? -6.478 -11.188 17.408 1.00 74.88 85 GLN A CA 1
ATOM 679 C C . GLN A 1 85 ? -7.007 -11.614 16.034 1.00 74.88 85 GLN A C 1
ATOM 681 O O . GLN A 1 85 ? -6.923 -12.779 15.656 1.00 74.88 85 GLN A O 1
ATOM 686 N N . SER A 1 86 ? -7.565 -10.653 15.292 1.00 83.62 86 SER A N 1
ATOM 687 C CA . SER A 1 86 ? -7.849 -10.809 13.860 1.00 83.62 86 SER A CA 1
ATOM 688 C C . SER A 1 86 ? -6.582 -10.491 13.071 1.00 83.62 86 SER A C 1
ATOM 690 O O . SER A 1 86 ? -5.959 -9.460 13.320 1.00 83.62 86 SER A O 1
ATOM 692 N N . SER A 1 87 ? -6.220 -11.343 12.118 1.00 87.00 87 SER A N 1
ATOM 693 C CA . SER A 1 87 ? -5.052 -11.162 11.256 1.00 87.00 87 SER A CA 1
ATOM 694 C C . SER A 1 87 ? -5.400 -11.448 9.798 1.00 87.00 87 SER A C 1
ATOM 696 O O . SER A 1 87 ? -6.373 -12.137 9.492 1.00 87.00 87 SER A O 1
ATOM 698 N N . VAL A 1 88 ? -4.600 -10.886 8.899 1.00 90.06 88 VAL A N 1
ATOM 699 C CA . VAL A 1 88 ? -4.605 -11.189 7.469 1.00 90.06 88 VAL A CA 1
ATOM 700 C C . VAL A 1 88 ? -3.175 -11.059 6.970 1.00 90.06 88 VAL A C 1
ATOM 702 O O . VAL A 1 88 ? -2.519 -10.056 7.253 1.00 90.06 88 VAL A O 1
ATOM 705 N N . ASP A 1 89 ? -2.720 -12.054 6.221 1.00 91.88 89 ASP A N 1
ATOM 706 C CA . ASP A 1 89 ? -1.410 -12.030 5.586 1.00 91.88 89 ASP A CA 1
ATOM 707 C C . ASP A 1 89 ? -1.585 -11.577 4.136 1.00 91.88 89 ASP A C 1
ATOM 709 O O . ASP A 1 89 ? -2.433 -12.087 3.398 1.00 91.88 89 ASP A O 1
ATOM 713 N N . LEU A 1 90 ? -0.818 -10.561 3.741 1.00 95.38 90 LEU A N 1
ATOM 714 C CA . LEU A 1 90 ? -0.776 -10.058 2.374 1.00 95.38 90 LEU A CA 1
ATOM 715 C C . LEU A 1 90 ? 0.612 -10.294 1.794 1.00 95.38 90 LEU A C 1
ATOM 717 O O . LEU A 1 90 ? 1.619 -10.007 2.437 1.00 95.38 90 LEU A O 1
ATOM 721 N N . ILE A 1 91 ? 0.640 -10.750 0.549 1.00 95.50 91 ILE A N 1
ATOM 722 C CA . ILE A 1 91 ? 1.853 -11.136 -0.167 1.00 95.50 91 ILE A CA 1
ATOM 723 C C . ILE A 1 91 ? 1.994 -10.303 -1.447 1.00 95.50 91 ILE A C 1
ATOM 725 O O . ILE A 1 91 ? 1.011 -10.076 -2.168 1.00 95.50 91 ILE A O 1
ATOM 729 N N . LEU A 1 92 ? 3.212 -9.836 -1.732 1.00 96.44 92 LEU A N 1
ATOM 730 C CA . LEU A 1 92 ? 3.539 -9.048 -2.919 1.00 96.44 92 LEU A CA 1
ATOM 731 C C . LEU A 1 92 ? 4.604 -9.796 -3.716 1.00 96.44 92 LEU A C 1
ATOM 733 O O . LEU A 1 92 ? 5.785 -9.713 -3.416 1.00 96.44 92 LEU A O 1
ATOM 737 N N . LYS A 1 93 ? 4.196 -10.474 -4.786 1.00 94.88 93 LYS A N 1
ATOM 738 C CA . LYS A 1 93 ? 5.113 -11.270 -5.612 1.00 94.88 93 LYS A CA 1
ATOM 739 C C . LYS A 1 93 ? 5.767 -10.420 -6.697 1.00 94.88 93 LYS A C 1
ATOM 741 O O . LYS A 1 93 ? 5.114 -9.561 -7.291 1.00 94.88 93 LYS A O 1
ATOM 746 N N . SER A 1 94 ? 7.042 -10.681 -6.990 1.00 94.06 94 SER A N 1
ATOM 747 C CA . SER A 1 94 ? 7.732 -10.022 -8.105 1.00 94.06 94 SER A CA 1
ATOM 748 C C . SER A 1 94 ? 7.054 -10.314 -9.443 1.00 94.06 94 SER A C 1
ATOM 750 O O . SER A 1 94 ? 6.820 -11.479 -9.765 1.00 94.06 94 SER A O 1
ATOM 752 N N . THR A 1 95 ? 6.791 -9.268 -10.227 1.00 93.31 95 THR A N 1
ATOM 753 C CA . THR A 1 95 ? 6.321 -9.370 -11.619 1.00 93.31 95 THR A CA 1
ATOM 754 C C . THR A 1 95 ? 7.473 -9.179 -12.607 1.00 93.31 95 THR A C 1
ATOM 756 O O . THR A 1 95 ? 8.529 -8.652 -12.249 1.00 93.31 95 THR A O 1
ATOM 759 N N . GLU A 1 96 ? 7.276 -9.561 -13.871 1.00 94.75 96 GLU A N 1
ATOM 760 C CA . GLU A 1 96 ? 8.254 -9.292 -14.935 1.00 94.75 96 GLU A CA 1
ATOM 761 C C . GLU A 1 96 ? 8.498 -7.782 -15.115 1.00 94.75 96 GLU A C 1
ATOM 763 O O . GLU A 1 96 ? 9.614 -7.352 -15.400 1.00 94.75 96 GLU A O 1
ATOM 768 N N . GLU A 1 97 ? 7.478 -6.949 -14.899 1.00 91.56 97 GLU A N 1
ATOM 769 C CA . GLU A 1 97 ? 7.586 -5.487 -14.916 1.00 91.56 97 GLU A CA 1
ATOM 770 C C . GLU A 1 97 ? 8.476 -4.966 -13.788 1.00 91.56 97 GLU A C 1
ATOM 772 O O . GLU A 1 97 ? 9.306 -4.084 -14.017 1.00 91.56 97 GLU A O 1
ATOM 777 N N . ASP A 1 98 ? 8.338 -5.524 -12.585 1.00 92.25 98 ASP A N 1
ATOM 778 C CA . ASP A 1 98 ? 9.157 -5.130 -11.440 1.00 92.25 98 ASP A CA 1
ATOM 779 C C . ASP A 1 98 ? 10.617 -5.549 -11.643 1.00 92.25 98 ASP A C 1
ATOM 781 O O . ASP A 1 98 ? 11.522 -4.764 -11.365 1.00 92.25 98 ASP A O 1
ATOM 785 N N . LEU A 1 99 ? 10.865 -6.728 -12.225 1.00 94.62 99 LEU A N 1
ATOM 786 C CA . LEU A 1 99 ? 12.217 -7.217 -12.520 1.00 94.62 99 LEU A CA 1
ATOM 787 C C . LEU A 1 99 ? 12.960 -6.367 -13.563 1.00 94.62 99 LEU A C 1
ATOM 789 O O . LEU A 1 99 ? 14.190 -6.308 -13.525 1.00 94.62 99 LEU A O 1
ATOM 793 N N . LYS A 1 100 ? 12.241 -5.666 -14.454 1.00 95.12 100 LYS A N 1
ATOM 794 C CA . LYS A 1 100 ? 12.839 -4.709 -15.406 1.00 95.12 100 LYS A CA 1
ATOM 795 C C . LYS A 1 100 ? 13.431 -3.485 -14.704 1.00 95.12 100 LYS A C 1
ATOM 797 O O . LYS A 1 100 ? 14.435 -2.953 -15.171 1.00 95.12 100 LYS A O 1
ATOM 802 N N . ILE A 1 101 ? 12.815 -3.027 -13.611 1.00 94.38 101 ILE A N 1
ATOM 803 C CA . ILE A 1 101 ? 13.239 -1.814 -12.886 1.00 94.38 101 ILE A CA 1
ATOM 804 C C . ILE A 1 101 ? 14.065 -2.126 -11.635 1.00 94.38 101 ILE A C 1
ATOM 806 O O . ILE A 1 101 ? 14.901 -1.323 -11.225 1.00 94.38 101 ILE A O 1
ATOM 810 N N . TRP A 1 102 ? 13.858 -3.296 -11.037 1.00 95.62 102 TRP A N 1
ATOM 811 C CA . TRP A 1 102 ? 14.572 -3.778 -9.867 1.00 95.62 102 TRP A CA 1
ATOM 812 C C . TRP A 1 102 ? 14.830 -5.286 -10.011 1.00 95.62 102 TRP A C 1
ATOM 814 O O . TRP A 1 102 ? 13.957 -6.089 -9.684 1.00 95.62 102 TRP A O 1
ATOM 824 N N . PRO A 1 103 ? 16.019 -5.704 -10.494 1.00 94.88 103 PRO A N 1
ATOM 825 C CA . PRO A 1 103 ? 16.311 -7.092 -10.870 1.00 94.88 103 PRO A CA 1
ATOM 826 C C . PRO A 1 103 ? 16.602 -7.978 -9.644 1.00 94.88 103 PRO A C 1
ATOM 828 O O . PRO A 1 103 ? 17.648 -8.621 -9.531 1.00 94.88 103 PRO A O 1
ATOM 831 N N . ARG A 1 104 ? 15.681 -7.980 -8.679 1.00 93.94 104 ARG A N 1
ATOM 832 C CA . ARG A 1 104 ? 15.698 -8.775 -7.451 1.00 93.94 104 ARG A CA 1
ATOM 833 C C . ARG A 1 104 ? 14.334 -9.436 -7.302 1.00 93.94 104 ARG A C 1
ATOM 835 O O . ARG A 1 104 ? 13.310 -8.769 -7.390 1.00 93.94 104 ARG A O 1
ATOM 842 N N . ARG A 1 105 ? 14.326 -10.749 -7.078 1.00 93.44 105 ARG A N 1
ATOM 843 C CA . ARG A 1 105 ? 13.093 -11.481 -6.773 1.00 93.44 105 ARG A CA 1
ATOM 844 C C . ARG A 1 105 ? 12.702 -11.260 -5.317 1.00 93.44 105 ARG A C 1
ATOM 846 O O . ARG A 1 105 ? 13.574 -11.171 -4.455 1.00 93.44 105 ARG A O 1
ATOM 853 N N . TYR A 1 106 ? 11.402 -11.196 -5.076 1.00 91.31 106 TYR A N 1
ATOM 854 C CA . TYR A 1 106 ? 10.793 -11.041 -3.760 1.00 91.31 106 TYR A CA 1
ATOM 855 C C . TYR A 1 106 ? 9.431 -11.746 -3.745 1.00 91.31 106 TYR A C 1
ATOM 857 O O . TYR A 1 106 ? 8.872 -12.059 -4.806 1.00 91.31 106 TYR A O 1
ATOM 865 N N . VAL A 1 107 ? 8.955 -12.033 -2.535 1.00 81.19 107 VAL A N 1
ATOM 866 C CA . VAL A 1 107 ? 7.745 -12.802 -2.236 1.00 81.19 107 VAL A CA 1
ATOM 867 C C . VAL A 1 107 ? 6.993 -12.075 -1.136 1.00 81.19 107 VAL A C 1
ATOM 869 O O . VAL A 1 107 ? 7.662 -11.722 -0.139 1.00 81.19 107 VAL A O 1
#

pLDDT: mean 90.83, std 10.55, range [45.91, 98.31]

Secondary structure (DSSP, 8-state):
-----EEEEETBTTEEEEEE-TT--B-S-B-TT---STTSPPSBSB---BS-STTSSSSSTTBSGGGSB-EE-SS--SSPPPTT-----EE-PPPHHHHHHS-----

Foldseek 3Di:
DDQPWDWDAALQQRFTAFTAGSVRDTPKDADPPFDPDPQDATGIGGGQQPDDDAPPDDADGSHRSNRDGWDWDPDDDPPPPDPPDDDTDIADFDDPVNCVRPVDGDD

Radius of gyration: 15.86 Å; chains: 1; bounding box: 38×36×40 Å

InterPro domains:
  IPR008183 Aldose 1-/Glucose-6-phosphate 1-epimerase [PF01263] (8-105)
  IPR011013 Galactose mutarotase-like domain superfamily [SSF74650] (8-74)
  IPR014718 Glycoside hydrolase-type carbohydrate-binding [G3DSA:2.70.98.10] (3-107)

Sequence (107 aa):
MFSDVWFQVLLYGGQVVSWKNERKEELLFMSSKAIWKPPKAIRGGIPVCFPQFGNLGSLEQHGFARNRLWSVDNDPSPLPPAKNQSSVDLILKSTEEDLKIWPRRYV

Organism: Rhizophora mucronata (NCBI:txid61149)